Protein AF-A0A1M5FSD9-F1 (afdb_monomer_lite)

Sequence (80 aa):
MLLDSHNKEGKENLNFSELGNYSQRKQGNKLDRIIKQIKSEQMPSHSYTFIHRNAKLTKENKALLMRWMERTNDSVSKEN

Radius of gyration: 14.19 Å; chains: 1; bounding box: 28×37×32 Å

Structure (mmCIF, N/CA/C/O backbone):
data_AF-A0A1M5FSD9-F1
#
_entry.id   AF-A0A1M5FSD9-F1
#
loop_
_atom_site.group_PDB
_atom_site.id
_atom_site.type_symbol
_atom_site.label_atom_id
_atom_site.label_alt_id
_atom_site.label_comp_id
_atom_site.label_asym_id
_atom_site.label_entity_id
_atom_site.label_seq_id
_atom_site.pdbx_PDB_ins_code
_atom_site.Cartn_x
_atom_site.Cartn_y
_atom_site.Cartn_z
_atom_site.occupancy
_atom_site.B_iso_or_equiv
_atom_site.auth_seq_id
_atom_site.auth_comp_id
_atom_site.auth_asym_id
_atom_site.auth_atom_id
_atom_site.pdbx_PDB_model_num
ATOM 1 N N . MET A 1 1 ? 2.381 -25.165 -3.172 1.00 63.31 1 MET A N 1
ATOM 2 C CA . MET A 1 1 ? 3.046 -25.140 -1.842 1.00 63.31 1 MET A CA 1
ATOM 3 C C . MET A 1 1 ? 4.005 -23.967 -1.572 1.00 63.31 1 MET A C 1
ATOM 5 O O . MET A 1 1 ? 4.371 -23.800 -0.420 1.00 63.31 1 MET A O 1
ATOM 9 N N . LEU A 1 2 ? 4.348 -23.089 -2.528 1.00 67.12 2 LEU A N 1
ATOM 10 C CA . LEU A 1 2 ? 4.999 -21.794 -2.210 1.00 67.12 2 LEU A CA 1
ATOM 11 C C . LEU A 1 2 ? 4.076 -20.601 -2.500 1.00 67.12 2 LEU A C 1
ATOM 13 O O . LEU A 1 2 ? 3.942 -19.703 -1.678 1.00 67.12 2 LEU A O 1
ATOM 17 N N . LEU A 1 3 ? 3.359 -20.645 -3.625 1.00 69.62 3 LEU A N 1
ATOM 18 C CA . LEU A 1 3 ? 2.362 -19.636 -4.002 1.00 69.62 3 LEU A CA 1
ATOM 19 C C . LEU A 1 3 ? 1.208 -19.526 -2.996 1.00 69.62 3 LEU A C 1
ATOM 21 O O . LEU A 1 3 ? 0.848 -18.422 -2.599 1.00 69.62 3 LEU A O 1
ATOM 25 N N . ASP A 1 4 ? 0.662 -20.654 -2.539 1.00 79.31 4 ASP A N 1
ATOM 26 C CA . ASP A 1 4 ? -0.429 -20.656 -1.552 1.00 79.31 4 ASP A CA 1
ATOM 27 C C . ASP A 1 4 ? 0.019 -20.076 -0.208 1.00 79.31 4 ASP A C 1
ATOM 29 O O . ASP A 1 4 ? -0.718 -19.322 0.425 1.00 79.31 4 ASP A O 1
ATOM 33 N N . SER A 1 5 ? 1.254 -20.382 0.194 1.00 82.94 5 SER A N 1
ATOM 34 C CA . SER A 1 5 ? 1.868 -19.870 1.418 1.00 82.94 5 SER A CA 1
ATOM 35 C C . SER A 1 5 ? 2.062 -18.356 1.340 1.00 82.94 5 SER A C 1
ATOM 37 O O . SER A 1 5 ? 1.634 -17.650 2.247 1.00 82.94 5 SER A O 1
ATOM 39 N N . HIS A 1 6 ? 2.591 -17.843 0.223 1.00 79.50 6 HIS A N 1
ATOM 40 C CA . HIS A 1 6 ? 2.709 -16.400 -0.007 1.00 79.50 6 HIS A CA 1
ATOM 41 C C . HIS A 1 6 ? 1.348 -15.696 -0.075 1.00 79.50 6 HIS A C 1
ATOM 43 O O . HIS A 1 6 ? 1.204 -14.589 0.437 1.00 79.50 6 HIS A O 1
ATOM 49 N N . ASN A 1 7 ? 0.324 -16.333 -0.652 1.00 83.19 7 ASN A N 1
ATOM 50 C CA . ASN A 1 7 ? -1.036 -15.792 -0.647 1.00 83.19 7 ASN A CA 1
ATOM 51 C C . ASN A 1 7 ? -1.613 -15.707 0.772 1.00 83.19 7 ASN A C 1
ATOM 53 O O . ASN A 1 7 ? -2.242 -14.707 1.124 1.00 83.19 7 ASN A O 1
ATOM 57 N N . LYS A 1 8 ? -1.406 -16.743 1.591 1.00 88.88 8 LYS A N 1
ATOM 58 C CA . LYS A 1 8 ? -1.856 -16.767 2.986 1.00 88.88 8 LYS A CA 1
ATOM 59 C C . LYS A 1 8 ? -1.136 -15.706 3.817 1.00 88.88 8 LYS A C 1
ATOM 61 O O . LYS A 1 8 ? -1.800 -14.889 4.447 1.00 88.88 8 LYS A O 1
ATOM 66 N N . GLU A 1 9 ? 0.190 -15.654 3.735 1.00 87.81 9 GLU A N 1
ATOM 67 C CA . GLU A 1 9 ? 1.016 -14.651 4.414 1.00 87.81 9 GLU A CA 1
ATOM 68 C C . GLU A 1 9 ? 0.652 -13.224 3.973 1.00 87.81 9 GLU A C 1
ATOM 70 O O . GLU A 1 9 ? 0.546 -12.312 4.797 1.00 87.81 9 GLU A O 1
ATOM 75 N N . GLY A 1 10 ? 0.401 -13.021 2.676 1.00 87.62 10 GLY A N 1
ATOM 76 C CA . GLY A 1 10 ? -0.055 -11.746 2.132 1.00 87.62 10 GLY A CA 1
ATOM 77 C C . GLY A 1 10 ? -1.373 -11.296 2.759 1.00 87.62 10 GLY A C 1
ATOM 78 O O . GLY A 1 10 ? -1.471 -10.154 3.205 1.00 87.62 10 GLY A O 1
ATOM 79 N N . LYS A 1 11 ? -2.360 -12.196 2.875 1.00 88.94 11 LYS A N 1
ATOM 80 C CA . LYS A 1 11 ? -3.649 -11.902 3.526 1.00 88.94 11 LYS A CA 1
ATOM 81 C C . LYS A 1 11 ? -3.517 -11.682 5.034 1.00 88.94 11 LYS A C 1
ATOM 83 O O . LYS A 1 11 ? -4.165 -10.785 5.564 1.00 88.94 11 LYS A O 1
ATOM 88 N N . GLU A 1 12 ? -2.662 -12.436 5.720 1.00 88.69 12 GLU A N 1
ATOM 89 C CA . GLU A 1 12 ? -2.368 -12.223 7.146 1.00 88.69 12 GLU A CA 1
ATOM 90 C C . GLU A 1 12 ? -1.749 -10.834 7.391 1.00 88.69 12 GLU A C 1
ATOM 92 O O . GLU A 1 12 ? -2.094 -10.122 8.344 1.00 88.69 12 GLU A O 1
ATOM 97 N N . ASN A 1 13 ? -0.871 -10.396 6.487 1.00 88.81 13 ASN A N 1
ATOM 98 C CA . ASN A 1 13 ? -0.254 -9.079 6.553 1.00 88.81 13 ASN A CA 1
ATOM 99 C C . ASN A 1 13 ? -1.183 -7.955 6.088 1.00 88.81 13 ASN A C 1
ATOM 101 O O . ASN A 1 13 ? -1.133 -6.869 6.672 1.00 88.81 13 ASN A O 1
ATOM 105 N N . LEU A 1 14 ? -2.032 -8.180 5.087 1.00 89.81 14 LEU A N 1
ATOM 106 C CA . LEU A 1 14 ? -2.943 -7.185 4.528 1.00 89.81 14 LEU A CA 1
ATOM 107 C C . LEU A 1 14 ? -4.121 -7.849 3.795 1.00 89.81 14 LEU A C 1
ATOM 109 O O . LEU A 1 14 ? -4.034 -8.179 2.614 1.00 89.81 14 LEU A O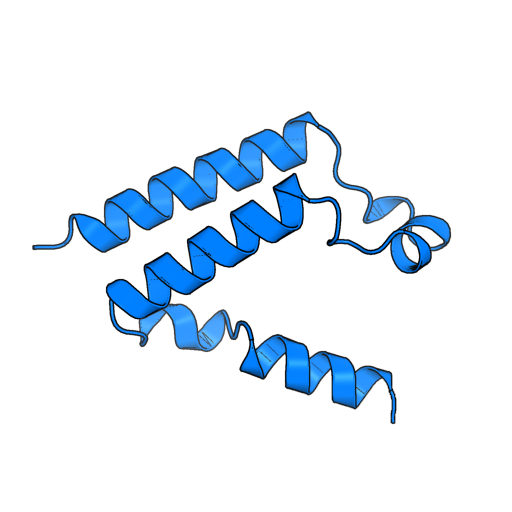 1
ATOM 113 N N . ASN A 1 15 ? -5.259 -7.975 4.478 1.00 92.00 15 ASN A N 1
ATOM 114 C CA . ASN A 1 15 ? -6.520 -8.365 3.854 1.00 92.00 15 ASN A CA 1
ATOM 115 C C . ASN A 1 15 ? -7.369 -7.123 3.549 1.00 92.00 15 ASN A C 1
ATOM 117 O O . ASN A 1 15 ? -7.999 -6.556 4.441 1.00 92.00 15 ASN A O 1
ATOM 121 N N . PHE A 1 16 ? -7.409 -6.710 2.281 1.00 89.00 16 PHE A N 1
ATOM 122 C CA . PHE A 1 16 ? -8.211 -5.559 1.851 1.00 89.00 16 PHE A CA 1
ATOM 123 C C . PHE A 1 16 ? -9.715 -5.743 2.094 1.00 89.00 16 PHE A C 1
ATOM 125 O O . PHE A 1 16 ? -10.400 -4.762 2.366 1.00 89.00 16 PHE A O 1
ATOM 132 N N . SER A 1 17 ? -10.215 -6.984 2.073 1.00 92.06 17 SER A N 1
ATOM 133 C CA . SER A 1 17 ? -11.637 -7.287 2.313 1.00 92.06 17 SER A CA 1
ATOM 134 C C . SER A 1 17 ? -12.051 -7.040 3.765 1.00 92.06 17 SER A C 1
ATOM 136 O O . SER A 1 17 ? -13.219 -6.810 4.049 1.00 92.06 17 SER A O 1
ATOM 138 N N . GLU A 1 18 ? -11.093 -7.092 4.692 1.00 91.62 18 GLU A N 1
ATOM 139 C CA . GLU A 1 18 ? -11.321 -6.847 6.118 1.00 91.62 18 GLU A CA 1
ATOM 140 C C . GLU A 1 18 ? -10.881 -5.452 6.559 1.00 91.62 18 GLU A C 1
ATOM 142 O O . GLU A 1 18 ? -11.115 -5.081 7.708 1.00 91.62 18 GLU A O 1
ATOM 147 N N . LEU A 1 19 ? -10.228 -4.681 5.683 1.00 89.38 19 LEU A N 1
ATOM 148 C CA . LEU A 1 19 ? -9.605 -3.414 6.055 1.00 89.38 19 LEU A CA 1
ATOM 149 C C . LEU A 1 19 ? -10.621 -2.455 6.689 1.00 89.38 19 LEU A C 1
ATOM 151 O O . LEU A 1 19 ? -10.325 -1.887 7.732 1.00 89.38 19 LEU A O 1
ATOM 155 N N . GLY A 1 20 ? -11.832 -2.358 6.131 1.00 88.56 20 GLY A N 1
ATOM 156 C CA . GLY A 1 20 ? -12.908 -1.524 6.680 1.00 88.56 20 GLY A CA 1
ATOM 157 C C . GLY A 1 20 ? -13.418 -1.965 8.059 1.00 88.56 20 GLY A C 1
ATOM 158 O O . GLY A 1 20 ? -13.937 -1.144 8.804 1.00 88.56 20 GLY A O 1
ATOM 159 N N . ASN A 1 21 ? -13.212 -3.229 8.440 1.00 92.25 21 ASN A N 1
ATOM 160 C CA . ASN A 1 21 ? -13.615 -3.768 9.745 1.00 92.25 21 ASN A CA 1
ATOM 161 C C . ASN A 1 21 ? -12.522 -3.610 10.816 1.00 92.25 21 ASN A C 1
ATOM 163 O O . ASN A 1 21 ? -12.732 -3.933 11.986 1.00 92.25 21 ASN A O 1
ATOM 167 N N . TYR A 1 22 ? -11.317 -3.178 10.439 1.00 92.12 22 TYR A N 1
ATOM 168 C CA . TYR A 1 22 ? -10.237 -2.940 11.391 1.00 92.12 22 TYR A CA 1
ATOM 169 C C . TYR A 1 22 ? -10.453 -1.626 12.142 1.00 92.12 22 TYR A C 1
ATOM 171 O O . TYR A 1 22 ? -11.030 -0.687 11.610 1.00 92.12 22 TYR A O 1
ATOM 179 N N . SER A 1 23 ? -9.923 -1.521 13.364 1.00 92.69 23 SER A N 1
ATOM 180 C CA . SER A 1 23 ? -9.884 -0.232 14.063 1.00 92.69 23 SER A CA 1
ATOM 181 C C . SER A 1 23 ? -9.086 0.798 13.262 1.00 92.69 23 SER A C 1
ATOM 183 O O . SER A 1 23 ? -8.111 0.428 12.604 1.00 92.69 23 SER A O 1
ATOM 185 N N . GLN A 1 24 ? -9.428 2.084 13.374 1.00 91.50 24 GLN A N 1
ATOM 186 C CA . GLN A 1 24 ? -8.733 3.180 12.679 1.00 91.50 24 GLN A CA 1
ATOM 187 C C . GLN A 1 24 ? -7.206 3.104 12.853 1.00 91.50 24 GLN A C 1
ATOM 189 O O . GLN A 1 24 ? -6.456 3.151 11.882 1.00 91.50 24 GLN A O 1
ATOM 194 N N . ARG A 1 25 ? -6.727 2.831 14.078 1.00 91.88 25 ARG A N 1
ATOM 195 C CA . ARG A 1 25 ? -5.294 2.610 14.355 1.00 91.88 25 ARG A CA 1
ATOM 196 C C . ARG A 1 25 ? -4.701 1.474 13.517 1.00 91.88 25 ARG A C 1
ATOM 198 O O . ARG A 1 25 ? -3.588 1.582 13.005 1.00 91.88 25 ARG A O 1
ATOM 205 N N . LYS A 1 26 ? -5.406 0.343 13.419 1.00 92.56 26 LYS A N 1
ATOM 206 C CA . LYS A 1 26 ? -4.941 -0.815 12.647 1.00 92.56 26 LYS A CA 1
ATOM 207 C C . LYS A 1 26 ? -5.003 -0.516 11.150 1.00 92.56 26 LYS A C 1
ATOM 209 O O . LYS A 1 26 ? -4.044 -0.855 10.467 1.00 92.56 26 LYS A O 1
ATOM 214 N N . GLN A 1 27 ? -6.054 0.141 10.663 1.00 93.12 27 GLN A N 1
ATOM 215 C CA . GLN A 1 27 ? -6.154 0.607 9.278 1.00 93.12 27 GLN A CA 1
ATOM 216 C C . GLN A 1 27 ? -4.970 1.511 8.914 1.00 93.12 27 GLN A C 1
ATOM 218 O O . GLN A 1 27 ? -4.244 1.208 7.967 1.00 93.12 27 GLN A O 1
ATOM 223 N N . GLY A 1 28 ? -4.691 2.535 9.724 1.00 93.44 28 GLY A N 1
ATOM 224 C CA . GLY A 1 28 ? -3.586 3.454 9.468 1.00 93.44 28 GLY A CA 1
ATOM 225 C C . GLY A 1 28 ? -2.213 2.787 9.495 1.00 93.44 28 GLY A C 1
ATOM 226 O O . GLY A 1 28 ? -1.408 2.980 8.585 1.00 93.44 28 GLY A O 1
ATOM 227 N N . ASN A 1 29 ? -1.972 1.879 10.447 1.00 93.06 29 ASN A N 1
ATOM 228 C CA . ASN A 1 29 ? -0.748 1.069 10.466 1.00 93.06 29 ASN A CA 1
ATOM 229 C C . ASN A 1 29 ? -0.580 0.208 9.203 1.00 93.06 29 ASN A C 1
ATOM 231 O O . ASN A 1 29 ? 0.546 -0.034 8.767 1.00 93.06 29 ASN A O 1
ATOM 235 N N . LYS A 1 30 ? -1.675 -0.309 8.630 1.00 93.75 30 LYS A N 1
ATOM 236 C CA . LYS A 1 30 ? -1.623 -1.080 7.381 1.00 93.75 30 LYS A CA 1
ATOM 237 C C . LYS A 1 30 ? -1.301 -0.167 6.196 1.00 93.75 30 LYS A C 1
ATOM 239 O O . LYS A 1 30 ? -0.410 -0.513 5.428 1.00 93.75 30 LYS A O 1
ATOM 244 N N . LEU A 1 31 ? -1.946 0.996 6.089 1.00 93.25 31 LEU A N 1
ATOM 245 C CA . LEU A 1 31 ? -1.683 1.978 5.029 1.00 93.25 31 LEU A CA 1
ATOM 246 C C . LEU A 1 31 ? -0.231 2.487 5.058 1.00 93.25 31 LEU A C 1
ATOM 248 O O . LEU A 1 31 ? 0.445 2.469 4.030 1.00 93.25 31 LEU A O 1
ATOM 252 N N . ASP A 1 32 ? 0.290 2.835 6.238 1.00 92.69 32 ASP A N 1
ATOM 253 C CA . ASP A 1 32 ? 1.684 3.268 6.416 1.00 92.69 32 ASP A CA 1
ATOM 254 C C . ASP A 1 32 ? 2.691 2.183 5.992 1.00 92.69 32 ASP A C 1
ATOM 256 O O . ASP A 1 32 ? 3.689 2.459 5.321 1.00 92.69 32 ASP A O 1
ATOM 260 N N . ARG A 1 33 ? 2.406 0.912 6.305 1.00 93.31 33 ARG A N 1
ATOM 261 C CA . ARG A 1 33 ? 3.243 -0.212 5.856 1.00 93.31 33 ARG A CA 1
ATOM 262 C C . ARG A 1 33 ? 3.284 -0.331 4.336 1.00 93.31 33 ARG A C 1
ATOM 264 O O . ARG A 1 33 ? 4.359 -0.596 3.804 1.00 93.31 33 ARG A O 1
ATOM 271 N N . ILE A 1 34 ? 2.169 -0.112 3.635 1.00 92.25 34 ILE A N 1
ATOM 272 C CA . ILE A 1 34 ? 2.158 -0.148 2.165 1.00 92.25 34 ILE A CA 1
ATOM 273 C C . ILE A 1 34 ? 3.027 0.984 1.602 1.00 92.25 34 ILE A C 1
ATOM 275 O O . ILE A 1 34 ? 3.865 0.737 0.734 1.00 92.25 34 ILE A O 1
ATOM 279 N N . ILE A 1 35 ? 2.901 2.201 2.142 1.00 92.81 35 ILE A N 1
ATOM 280 C CA . ILE A 1 35 ? 3.736 3.346 1.746 1.00 92.81 35 ILE A CA 1
ATOM 281 C C . ILE A 1 35 ? 5.223 3.019 1.941 1.00 92.81 35 ILE A C 1
ATOM 283 O O . ILE A 1 35 ? 6.029 3.246 1.037 1.00 92.81 35 ILE A O 1
ATOM 287 N N . LYS A 1 36 ? 5.597 2.441 3.090 1.00 93.50 36 LYS A N 1
ATOM 288 C CA . LYS A 1 36 ? 6.980 2.030 3.383 1.00 93.50 36 LYS A CA 1
ATOM 289 C C . LYS A 1 36 ? 7.509 1.000 2.388 1.00 93.50 36 LYS A C 1
ATOM 291 O O . LYS A 1 36 ? 8.627 1.167 1.919 1.00 93.50 36 LYS A O 1
ATOM 296 N N . GLN A 1 37 ? 6.711 -0.007 2.035 1.00 92.75 37 GLN A N 1
ATOM 297 C CA . GLN A 1 37 ? 7.076 -1.043 1.058 1.00 92.75 37 GLN A CA 1
ATOM 298 C C . GLN A 1 37 ? 7.303 -0.477 -0.355 1.00 92.75 37 GLN A C 1
ATOM 300 O O . GLN A 1 37 ? 8.201 -0.923 -1.068 1.00 92.75 37 GLN A O 1
ATOM 305 N N . ILE A 1 38 ? 6.522 0.534 -0.752 1.00 91.75 38 ILE A N 1
ATOM 306 C CA . ILE A 1 38 ? 6.703 1.237 -2.031 1.00 91.75 38 ILE A CA 1
ATOM 307 C C . ILE A 1 38 ? 7.973 2.103 -1.999 1.00 91.75 38 ILE A C 1
ATOM 309 O O . ILE A 1 38 ? 8.743 2.091 -2.963 1.00 91.75 38 ILE A O 1
ATOM 313 N N . LYS A 1 39 ? 8.205 2.837 -0.898 1.00 90.50 39 LYS A N 1
ATOM 314 C CA . LYS A 1 39 ? 9.390 3.696 -0.706 1.00 90.50 39 LYS A CA 1
ATOM 315 C C . LYS A 1 39 ? 10.690 2.893 -0.659 1.00 90.50 39 LYS A C 1
ATOM 317 O O . LYS A 1 39 ? 11.691 3.352 -1.194 1.00 90.50 39 LYS A O 1
ATOM 322 N N . SER A 1 40 ? 10.675 1.710 -0.045 1.00 91.19 40 SER A N 1
ATOM 323 C CA . SER A 1 40 ? 11.841 0.825 0.059 1.00 91.19 40 SER A CA 1
ATOM 324 C C . SER A 1 40 ? 12.089 -0.027 -1.188 1.00 91.19 40 SER A C 1
ATOM 326 O O . SER A 1 40 ? 13.015 -0.831 -1.189 1.00 91.19 40 SER A O 1
ATOM 328 N N . GLU A 1 41 ? 11.254 0.111 -2.224 1.00 86.75 41 GLU A N 1
ATOM 329 C CA . GLU A 1 41 ? 11.293 -0.697 -3.452 1.00 86.75 41 GLU A CA 1
ATOM 330 C C . GLU A 1 41 ? 11.240 -2.217 -3.213 1.00 86.75 41 GLU A C 1
ATOM 332 O O . GLU A 1 41 ? 11.565 -3.002 -4.099 1.00 86.75 41 GLU A O 1
ATOM 337 N N . GLN A 1 42 ? 10.772 -2.645 -2.035 1.00 86.38 42 GLN A N 1
ATOM 338 C CA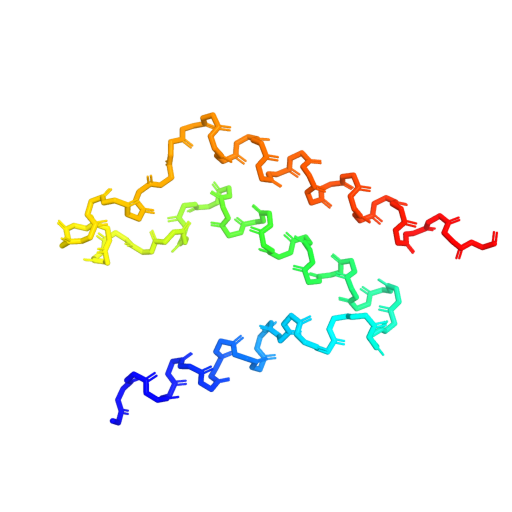 . GLN A 1 42 ? 10.608 -4.061 -1.703 1.00 86.38 42 GLN A CA 1
ATOM 339 C C . GLN A 1 42 ? 9.467 -4.700 -2.503 1.00 86.38 42 GLN A C 1
ATOM 341 O O . GLN A 1 42 ? 9.519 -5.892 -2.812 1.00 86.38 42 GLN A O 1
ATOM 346 N N . MET A 1 4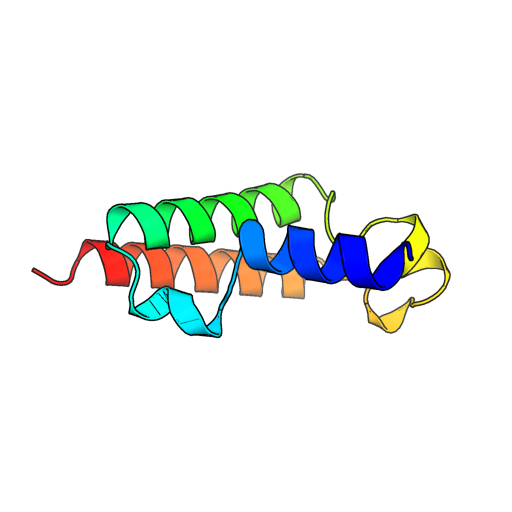3 ? 8.452 -3.906 -2.868 1.00 87.88 43 MET A N 1
ATOM 347 C CA . MET A 1 43 ? 7.288 -4.363 -3.622 1.00 87.88 43 MET A CA 1
ATOM 348 C C . MET A 1 43 ? 7.015 -3.495 -4.868 1.00 87.88 43 MET A C 1
ATOM 350 O O . MET A 1 43 ? 6.960 -2.267 -4.760 1.00 87.88 43 MET A O 1
ATOM 354 N N . PRO A 1 44 ? 6.761 -4.113 -6.041 1.00 88.31 44 PRO A N 1
ATOM 355 C CA . PRO A 1 44 ? 6.865 -5.551 -6.310 1.00 88.31 44 PRO A CA 1
ATOM 356 C C . PRO A 1 44 ? 8.334 -5.994 -6.406 1.00 88.31 44 PRO A C 1
ATOM 358 O O . PRO A 1 44 ? 9.156 -5.270 -6.965 1.00 88.31 44 PRO A O 1
ATOM 361 N N . SER A 1 45 ? 8.653 -7.187 -5.894 1.00 87.38 45 SER A N 1
ATOM 362 C CA . SER A 1 45 ? 10.028 -7.709 -5.873 1.0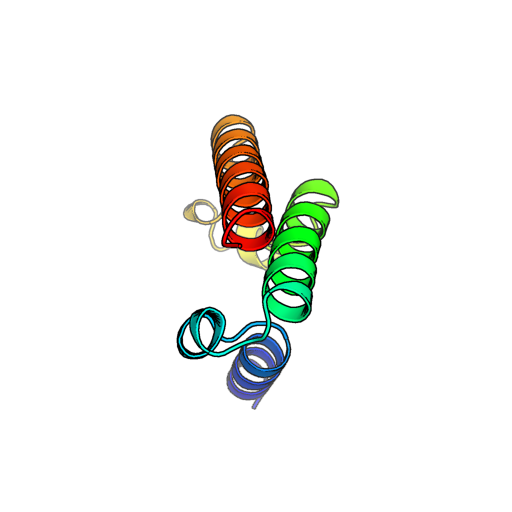0 87.38 45 SER A CA 1
ATOM 363 C C . SER A 1 45 ? 10.688 -7.705 -7.260 1.00 87.38 45 SER A C 1
ATOM 365 O O . SER A 1 45 ? 10.046 -7.962 -8.287 1.00 87.38 45 SER A O 1
ATOM 367 N N . HIS A 1 46 ? 11.997 -7.450 -7.301 1.00 85.69 46 HIS A N 1
ATOM 368 C CA . HIS A 1 46 ? 12.776 -7.411 -8.540 1.00 85.69 46 HIS A CA 1
ATOM 369 C C . HIS A 1 46 ? 12.674 -8.703 -9.357 1.00 85.69 46 HIS A C 1
ATOM 371 O O . HIS A 1 46 ? 12.533 -8.634 -10.576 1.00 85.69 46 HIS A O 1
ATOM 377 N N . SER A 1 47 ? 12.676 -9.871 -8.708 1.00 87.25 47 SER A N 1
ATOM 378 C CA . SER A 1 47 ? 12.536 -11.160 -9.399 1.00 87.25 47 SER A CA 1
ATOM 379 C C . SER A 1 47 ? 11.194 -11.281 -10.125 1.00 87.25 47 SER A C 1
ATOM 381 O O . SER A 1 47 ? 11.140 -11.747 -11.262 1.00 87.25 47 SER A O 1
ATOM 383 N N . TYR A 1 48 ? 10.118 -10.788 -9.508 1.00 85.38 48 TYR A N 1
ATOM 384 C CA . TYR A 1 48 ? 8.786 -10.768 -10.104 1.00 85.38 48 TYR A CA 1
ATOM 385 C C . TYR A 1 48 ? 8.707 -9.786 -11.280 1.00 85.38 48 TYR A C 1
ATOM 387 O O . TYR A 1 48 ? 8.238 -10.145 -12.357 1.00 85.38 48 TYR A O 1
ATOM 395 N N . THR A 1 49 ? 9.226 -8.564 -11.116 1.00 90.81 49 THR A N 1
ATOM 396 C CA . THR A 1 49 ? 9.195 -7.539 -12.181 1.00 90.81 49 THR A CA 1
ATOM 397 C C . THR A 1 49 ? 10.119 -7.847 -13.361 1.00 90.81 49 THR A C 1
ATOM 399 O O . THR A 1 49 ? 9.897 -7.326 -14.455 1.00 90.81 49 THR A O 1
ATOM 402 N N . PHE A 1 50 ? 11.126 -8.707 -13.177 1.00 89.94 50 PHE A N 1
ATOM 403 C CA . PHE A 1 50 ? 12.001 -9.161 -14.257 1.00 89.94 50 PHE A CA 1
ATOM 404 C C . PHE A 1 50 ? 11.231 -9.947 -15.329 1.00 89.94 50 PHE A C 1
ATOM 406 O O . PHE A 1 50 ? 11.403 -9.692 -16.523 1.00 89.94 50 PHE A O 1
ATOM 413 N N . ILE A 1 51 ? 10.343 -10.850 -14.900 1.00 92.25 51 ILE A N 1
ATOM 414 C CA . ILE A 1 51 ? 9.493 -11.669 -15.779 1.00 92.25 51 ILE A CA 1
ATOM 415 C C . ILE A 1 51 ? 8.201 -10.909 -16.128 1.00 92.25 51 ILE A C 1
ATOM 417 O O . ILE A 1 51 ? 7.751 -10.923 -17.272 1.00 92.25 51 ILE A O 1
ATOM 421 N N . HIS A 1 52 ? 7.640 -10.169 -15.167 1.00 90.44 52 HIS A N 1
ATOM 422 C CA . HIS A 1 52 ? 6.409 -9.390 -15.308 1.00 90.44 52 HIS A CA 1
ATOM 423 C C . HIS A 1 52 ? 6.709 -7.894 -15.396 1.00 90.44 52 HIS A C 1
ATOM 425 O O . HIS A 1 52 ? 6.457 -7.123 -14.467 1.00 90.44 52 HIS A O 1
ATOM 431 N N . ARG A 1 53 ? 7.249 -7.455 -16.539 1.00 89.50 53 ARG A N 1
ATOM 432 C CA . ARG A 1 53 ? 7.622 -6.041 -16.744 1.00 89.50 53 ARG A CA 1
ATOM 433 C C . ARG A 1 53 ? 6.450 -5.073 -16.575 1.00 89.50 53 ARG A C 1
ATOM 435 O O . ARG A 1 53 ? 6.654 -3.942 -16.146 1.00 89.50 53 ARG A O 1
ATOM 442 N N . ASN A 1 54 ? 5.234 -5.524 -16.868 1.00 89.81 54 ASN A N 1
ATOM 443 C CA . ASN A 1 54 ? 3.991 -4.779 -16.668 1.00 89.81 54 ASN A CA 1
ATOM 444 C C . ASN A 1 54 ? 3.676 -4.492 -15.190 1.00 89.81 54 ASN A C 1
ATOM 446 O O . ASN A 1 54 ? 2.958 -3.542 -14.901 1.00 89.81 54 ASN A O 1
ATOM 450 N N . ALA A 1 55 ? 4.213 -5.280 -14.256 1.00 88.81 55 ALA A N 1
ATOM 451 C CA . ALA A 1 55 ? 4.049 -5.044 -12.825 1.00 88.81 55 ALA A CA 1
ATOM 452 C C . ALA A 1 55 ? 4.990 -3.953 -1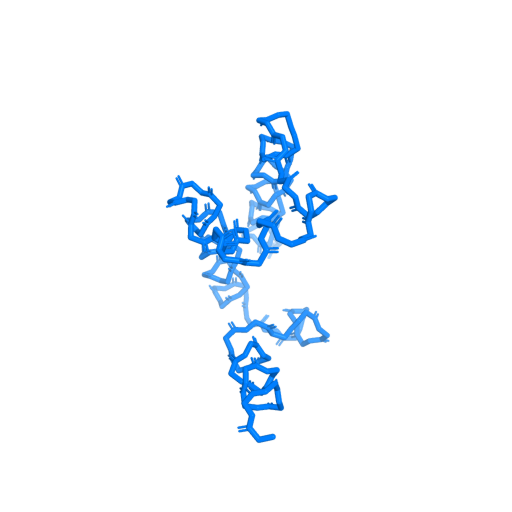2.290 1.00 88.81 55 ALA A C 1
ATOM 454 O O . ALA A 1 55 ? 4.842 -3.517 -11.150 1.00 88.81 55 ALA A O 1
ATOM 455 N N . LYS A 1 56 ? 5.973 -3.500 -13.080 1.00 89.56 56 LYS A N 1
ATOM 456 C CA . LYS A 1 56 ? 6.909 -2.462 -12.651 1.00 89.56 56 LYS A CA 1
ATOM 457 C C . LYS A 1 56 ? 6.172 -1.135 -12.455 1.00 89.56 56 LYS A C 1
ATOM 459 O O . LYS A 1 56 ? 5.667 -0.541 -13.404 1.00 89.56 56 LYS A O 1
ATOM 464 N N . LEU A 1 57 ? 6.170 -0.637 -11.222 1.00 89.75 57 LEU A N 1
ATOM 465 C CA . LEU A 1 57 ? 5.606 0.672 -10.906 1.00 89.75 57 LEU A CA 1
ATOM 466 C C . LEU A 1 57 ? 6.532 1.789 -11.403 1.00 89.75 57 LEU A C 1
ATOM 468 O O . LEU A 1 57 ? 7.700 1.860 -11.006 1.00 89.75 57 LEU A O 1
ATOM 472 N N . THR A 1 58 ? 6.002 2.678 -12.245 1.00 91.94 58 THR A N 1
ATOM 473 C CA . THR A 1 58 ? 6.685 3.919 -12.636 1.00 91.94 58 THR A CA 1
ATOM 474 C C . THR A 1 58 ? 6.775 4.880 -11.451 1.00 91.94 58 THR A C 1
ATOM 476 O O . THR A 1 58 ? 6.055 4.733 -10.459 1.00 91.94 58 THR A O 1
ATOM 479 N N . LYS A 1 59 ? 7.651 5.885 -11.538 1.00 91.19 59 LYS A N 1
ATOM 480 C CA . LYS A 1 59 ? 7.807 6.883 -10.467 1.00 91.19 59 LYS A CA 1
ATOM 481 C C . LYS A 1 59 ? 6.500 7.638 -10.217 1.00 91.19 59 LYS A C 1
ATOM 483 O O . LYS A 1 59 ? 6.128 7.867 -9.069 1.00 91.19 59 LYS A O 1
ATOM 488 N N . GLU A 1 60 ? 5.777 7.947 -11.285 1.00 93.94 60 GLU A N 1
ATOM 489 C CA . GLU A 1 60 ? 4.496 8.646 -11.266 1.00 93.94 60 GLU A CA 1
ATOM 490 C C . GLU A 1 60 ? 3.427 7.792 -10.576 1.00 93.94 60 GLU A C 1
ATOM 492 O O . GLU A 1 60 ? 2.736 8.281 -9.682 1.00 93.94 60 GLU A O 1
ATOM 497 N N . ASN A 1 61 ? 3.354 6.497 -10.911 1.00 93.00 61 ASN A N 1
ATOM 498 C CA . ASN A 1 61 ? 2.419 5.559 -10.287 1.00 93.00 61 ASN A CA 1
ATOM 499 C C . ASN A 1 61 ? 2.726 5.366 -8.797 1.00 93.00 61 ASN A C 1
ATOM 501 O O . ASN A 1 61 ? 1.808 5.377 -7.979 1.00 93.00 61 ASN A O 1
ATOM 505 N N . LYS A 1 62 ? 4.009 5.254 -8.420 1.00 92.62 62 LYS A N 1
ATOM 506 C CA . LYS A 1 62 ? 4.420 5.204 -7.006 1.00 92.62 62 LYS A CA 1
ATOM 507 C C . LYS A 1 62 ? 3.972 6.467 -6.263 1.00 92.62 62 LYS A C 1
ATOM 509 O O . LYS A 1 62 ? 3.376 6.369 -5.195 1.00 92.62 62 LYS A O 1
ATOM 514 N N . ALA A 1 63 ? 4.217 7.649 -6.832 1.00 93.81 63 ALA A N 1
ATOM 515 C CA . ALA A 1 63 ? 3.837 8.923 -6.223 1.00 93.81 63 ALA A CA 1
ATOM 516 C C . ALA A 1 63 ? 2.315 9.109 -6.122 1.00 93.81 63 ALA A C 1
ATOM 518 O O . ALA A 1 63 ? 1.827 9.712 -5.166 1.00 93.81 63 ALA A O 1
ATOM 519 N N . LEU A 1 64 ? 1.553 8.611 -7.098 1.00 95.31 64 LEU A N 1
ATOM 520 C CA . LEU A 1 64 ? 0.093 8.612 -7.055 1.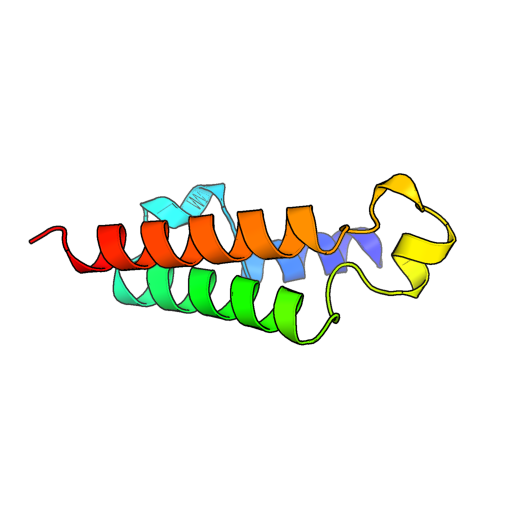00 95.31 64 LEU A CA 1
ATOM 521 C C . LEU A 1 64 ? -0.431 7.699 -5.939 1.00 95.31 64 LEU A C 1
ATOM 523 O O . LEU A 1 64 ? -1.255 8.136 -5.138 1.00 95.31 64 LEU A O 1
ATOM 527 N N . LEU A 1 65 ? 0.087 6.470 -5.849 1.00 92.56 65 LEU A N 1
ATOM 528 C CA . LEU A 1 65 ? -0.299 5.507 -4.815 1.00 92.56 65 LEU A CA 1
ATOM 529 C C . LEU A 1 65 ? 0.014 6.022 -3.410 1.00 92.56 65 LEU A C 1
ATOM 531 O O . LEU A 1 65 ? -0.854 5.973 -2.543 1.00 92.56 65 LEU A O 1
ATOM 535 N N . MET A 1 66 ? 1.219 6.557 -3.193 1.00 92.94 66 MET A N 1
ATOM 536 C CA . MET A 1 66 ? 1.603 7.107 -1.889 1.00 92.94 66 MET A CA 1
ATOM 537 C C . MET A 1 66 ? 0.681 8.255 -1.471 1.00 92.94 66 MET A C 1
ATOM 539 O O . MET A 1 66 ? 0.131 8.210 -0.376 1.00 92.94 66 MET A O 1
ATOM 543 N N . ARG A 1 67 ? 0.423 9.220 -2.365 1.00 94.75 67 ARG A N 1
ATOM 544 C CA . ARG A 1 67 ? -0.487 10.342 -2.075 1.00 94.75 67 ARG A CA 1
ATOM 545 C C . ARG A 1 67 ? -1.909 9.881 -1.773 1.00 94.75 67 ARG A C 1
ATOM 547 O O . ARG A 1 67 ? -2.556 10.426 -0.882 1.00 94.75 67 ARG A O 1
ATOM 554 N N . TRP A 1 68 ? -2.409 8.888 -2.507 1.00 94.44 68 TRP A N 1
ATOM 555 C CA . TRP A 1 68 ? -3.733 8.326 -2.251 1.00 94.44 68 TRP A CA 1
ATOM 556 C C . TRP A 1 68 ? -3.808 7.658 -0.871 1.00 94.44 68 TRP A C 1
ATOM 558 O O . TRP A 1 68 ? -4.765 7.892 -0.133 1.00 94.44 68 TRP A O 1
ATOM 568 N N . MET A 1 69 ? -2.791 6.883 -0.488 1.00 92.75 69 MET A N 1
ATOM 569 C CA . MET A 1 69 ? -2.749 6.216 0.818 1.00 92.75 69 MET A CA 1
ATOM 570 C C . MET A 1 69 ? -2.585 7.201 1.973 1.00 92.75 69 MET A C 1
ATOM 572 O O . MET A 1 69 ? -3.254 7.035 2.987 1.00 92.75 69 MET A O 1
ATOM 576 N N . GLU A 1 70 ? -1.748 8.230 1.818 1.00 92.62 70 GLU A N 1
ATOM 577 C CA . GLU A 1 70 ? -1.582 9.301 2.811 1.00 92.62 70 GLU A CA 1
ATOM 578 C C . GLU A 1 70 ? -2.919 10.010 3.057 1.00 92.62 70 GLU A C 1
ATOM 580 O O . GLU A 1 70 ? -3.392 10.065 4.189 1.00 92.62 70 GLU A O 1
ATOM 585 N N . ARG A 1 71 ? -3.607 10.426 1.985 1.00 93.56 71 ARG A N 1
ATOM 586 C CA . ARG A 1 71 ? -4.935 11.045 2.088 1.00 93.56 71 ARG A CA 1
ATOM 587 C C . ARG A 1 71 ? -5.969 10.116 2.728 1.00 93.56 71 ARG A C 1
ATOM 589 O O . ARG A 1 71 ? -6.784 10.568 3.525 1.00 93.56 71 ARG A O 1
ATOM 596 N N . THR A 1 72 ? -5.949 8.834 2.373 1.00 90.56 72 THR A N 1
ATOM 597 C CA . THR A 1 72 ? -6.874 7.839 2.937 1.00 90.56 72 THR A CA 1
ATOM 598 C C . THR A 1 72 ? -6.618 7.642 4.431 1.00 90.56 72 THR A C 1
ATOM 600 O O . THR A 1 72 ? -7.562 7.587 5.211 1.00 90.56 72 THR A O 1
ATOM 603 N N . ASN A 1 73 ? -5.351 7.594 4.846 1.00 89.56 73 ASN A N 1
ATOM 604 C CA . ASN A 1 73 ? -4.969 7.465 6.249 1.00 89.56 73 ASN A CA 1
ATOM 605 C C . ASN A 1 73 ? -5.402 8.683 7.080 1.00 89.56 73 ASN A C 1
ATOM 607 O O . ASN A 1 73 ? -5.914 8.534 8.191 1.00 89.56 73 ASN A O 1
ATOM 611 N N . ASP A 1 74 ? -5.258 9.884 6.518 1.00 88.94 74 ASP A N 1
ATOM 612 C CA . ASP A 1 74 ? -5.753 11.113 7.137 1.00 88.94 74 ASP A CA 1
ATOM 613 C C . ASP A 1 74 ? -7.274 11.092 7.312 1.00 88.94 74 ASP A C 1
ATOM 615 O O . ASP A 1 74 ? -7.771 11.511 8.353 1.00 88.94 74 ASP A O 1
ATOM 619 N N . SER A 1 75 ? -8.021 10.599 6.319 1.00 87.69 75 SER A N 1
ATOM 620 C CA . SER A 1 75 ? -9.479 10.456 6.412 1.00 87.69 75 SER A CA 1
ATOM 621 C C . SER A 1 75 ? -9.891 9.465 7.501 1.00 87.69 75 SER A C 1
ATOM 623 O O . SER A 1 75 ? -10.712 9.812 8.343 1.00 87.69 75 SER A O 1
ATOM 625 N N . VAL A 1 76 ? -9.254 8.291 7.557 1.00 85.25 76 VAL A N 1
ATOM 626 C CA . VAL A 1 76 ? -9.485 7.280 8.609 1.00 85.25 76 VAL A CA 1
ATOM 627 C C . VAL A 1 76 ? -9.198 7.833 10.009 1.00 85.25 76 VAL A C 1
ATOM 629 O O . VAL A 1 76 ? -9.826 7.420 10.977 1.00 85.25 76 VAL A O 1
ATOM 632 N N . SER A 1 77 ? -8.260 8.774 10.126 1.00 77.56 77 SER A N 1
ATOM 633 C CA . SER A 1 77 ? -7.884 9.393 11.403 1.00 77.56 77 SER A CA 1
ATOM 634 C C . SER A 1 77 ? -8.799 10.560 11.809 1.00 77.56 77 SER A C 1
ATOM 636 O O . SER A 1 77 ? -8.749 11.001 12.955 1.00 77.56 77 SER A O 1
ATOM 638 N N . LYS A 1 78 ? -9.591 11.097 10.869 1.00 69.06 78 LYS A N 1
ATOM 639 C CA . LYS A 1 78 ? -10.447 12.284 11.043 1.00 69.06 78 LYS A CA 1
ATOM 640 C C . LYS A 1 78 ? -11.929 11.967 11.230 1.00 69.06 78 LYS A C 1
ATOM 642 O O . LYS A 1 78 ? -12.671 12.882 11.565 1.00 69.06 78 LYS A O 1
ATOM 647 N N . GLU A 1 79 ? -12.366 10.727 11.016 1.00 61.50 79 GLU A N 1
ATOM 648 C CA . GLU A 1 79 ? -13.721 10.287 11.369 1.00 61.50 79 GLU A CA 1
ATOM 649 C C . GLU A 1 79 ? -13.868 10.237 12.904 1.00 61.50 79 GLU A C 1
ATOM 651 O O . GLU A 1 79 ? -13.625 9.204 13.529 1.00 61.50 79 GLU A O 1
ATOM 656 N N . ASN A 1 80 ? -14.211 11.390 13.491 1.00 46.50 80 ASN A N 1
ATOM 657 C CA . ASN A 1 80 ? -14.719 11.596 14.851 1.00 46.50 80 ASN A CA 1
ATOM 658 C C . ASN A 1 80 ? -15.985 12.450 14.771 1.00 46.50 80 ASN A C 1
ATOM 660 O O . ASN A 1 80 ? -15.911 13.523 14.126 1.00 46.50 80 ASN A O 1
#

Foldseek 3Di:
DVVVVVVVVVCVLDPPVCLVVDQLVVNLVSLVVVLVCLVVVVPPPPVCCVVVVVRDQDPVNNVVSNVVSVVVNVVSVPPD

Secondary structure (DSSP, 8-state):
--HHHHHHHHHHH--TTTGGGS-HHHHHHHHHHHHHHHHTT-SS-HHHHHH-GGGPPPHHHHHHHHHHHHHHHHHHHH--

Organism: NCBI:txid229205

pLDDT: mean 88.08, std 8.24, range [46.5, 95.31]

InterPro domains:
  IPR025992 Haem-binding domain [PF14376] (2-70)
  IPR025992 Haem-binding domain [SM01235] (1-73)